Protein AF-A0A2G0E6S5-F1 (afdb_monomer_lite)

Radius of gyration: 16.51 Å; chains: 1; bounding box: 47×20×44 Å

Sequence (67 aa):
MLKLPEDFIFGGATAAYQVEGATKEGGKGAVAWDDFLEEQGRFSPDPASDFYHQYAKDIELCERFGV

Organism: Enterococcus faecium (NCBI:txid1352)

Structure (mmCIF, N/CA/C/O backbone):
data_AF-A0A2G0E6S5-F1
#
_entry.id   AF-A0A2G0E6S5-F1
#
loop_
_atom_site.group_PDB
_atom_site.id
_atom_site.type_symbol
_atom_site.label_atom_id
_atom_site.label_alt_id
_atom_site.label_comp_id
_atom_site.label_asym_id
_atom_site.label_entity_id
_atom_site.label_seq_id
_atom_site.pdbx_PDB_ins_code
_atom_site.Cartn_x
_atom_site.Cartn_y
_atom_site.Cartn_z
_atom_site.occupancy
_atom_site.B_iso_or_equiv
_atom_site.auth_seq_id
_atom_site.auth_comp_id
_atom_site.auth_asym_id
_atom_site.auth_atom_id
_atom_site.pdbx_PDB_model_num
ATOM 1 N N . MET A 1 1 ? 30.315 -8.598 -18.234 1.00 77.38 1 MET A N 1
ATOM 2 C CA . MET A 1 1 ? 29.144 -7.873 -17.693 1.00 77.38 1 MET A CA 1
ATOM 3 C C . MET A 1 1 ? 28.028 -8.877 -17.509 1.00 77.38 1 MET A C 1
ATOM 5 O O . MET A 1 1 ? 27.788 -9.640 -18.436 1.00 77.38 1 MET A O 1
ATOM 9 N N . LEU A 1 2 ? 27.396 -8.904 -16.337 1.00 90.88 2 LEU A N 1
ATOM 10 C CA . LEU A 1 2 ? 26.159 -9.661 -16.146 1.00 90.88 2 LEU A CA 1
ATOM 11 C C . LEU A 1 2 ? 25.030 -8.949 -16.904 1.00 90.88 2 LEU A C 1
ATOM 13 O O . LEU A 1 2 ? 24.988 -7.719 -16.916 1.00 90.88 2 LEU A O 1
ATOM 17 N N . LYS A 1 3 ? 24.165 -9.719 -17.564 1.00 95.31 3 LYS A N 1
ATOM 18 C CA . LYS A 1 3 ? 22.963 -9.242 -18.255 1.00 95.31 3 LYS A CA 1
ATOM 19 C C . LYS A 1 3 ? 21.782 -10.095 -17.811 1.00 95.31 3 LYS A C 1
ATOM 21 O O . LYS A 1 3 ? 21.944 -11.302 -17.639 1.00 95.31 3 LYS A O 1
ATOM 26 N N . LEU A 1 4 ? 20.634 -9.459 -17.625 1.00 97.69 4 LEU A N 1
ATOM 27 C CA . LEU A 1 4 ? 19.370 -10.151 -17.399 1.00 97.69 4 LEU A CA 1
ATOM 28 C C . LEU A 1 4 ? 18.774 -10.599 -18.748 1.00 97.69 4 LEU A C 1
ATOM 30 O O . LEU A 1 4 ? 19.152 -10.029 -19.779 1.00 97.69 4 LEU A O 1
ATOM 34 N N . PRO A 1 5 ? 17.898 -11.622 -18.756 1.00 98.00 5 PRO A N 1
ATOM 35 C CA . PRO A 1 5 ? 17.095 -11.970 -19.927 1.00 98.00 5 PRO A CA 1
ATOM 36 C C . PRO A 1 5 ? 16.337 -10.758 -20.486 1.00 98.00 5 PRO A C 1
ATOM 38 O O . PRO A 1 5 ? 15.991 -9.848 -19.734 1.00 98.00 5 PRO A O 1
ATOM 41 N N . GLU A 1 6 ? 16.078 -10.744 -21.795 1.00 96.44 6 GLU A N 1
ATOM 42 C CA . GLU A 1 6 ? 15.353 -9.641 -22.454 1.00 96.44 6 GLU A CA 1
ATOM 43 C C . GLU A 1 6 ? 13.912 -9.491 -21.943 1.00 96.44 6 GLU A C 1
ATOM 45 O O . GLU A 1 6 ? 13.351 -8.402 -21.985 1.00 96.44 6 GLU A O 1
ATOM 50 N N . ASP A 1 7 ? 13.341 -10.574 -21.427 1.00 97.12 7 ASP A N 1
ATOM 51 C CA . ASP A 1 7 ? 11.992 -10.690 -20.879 1.00 97.12 7 ASP A CA 1
ATOM 52 C C . ASP A 1 7 ? 11.961 -10.672 -19.341 1.00 97.12 7 ASP A C 1
ATOM 54 O O . ASP A 1 7 ? 10.963 -11.048 -18.724 1.00 97.12 7 ASP A O 1
ATOM 58 N N . PHE A 1 8 ? 13.051 -10.247 -18.695 1.00 98.12 8 PHE A N 1
ATOM 59 C CA . PHE A 1 8 ? 13.088 -10.134 -17.242 1.00 98.12 8 PHE A CA 1
ATOM 60 C C . PHE A 1 8 ? 12.105 -9.065 -16.743 1.00 98.12 8 PHE A C 1
ATOM 62 O O . PHE A 1 8 ? 12.138 -7.918 -17.187 1.00 98.12 8 PHE A O 1
ATOM 69 N N . ILE A 1 9 ? 11.263 -9.429 -15.775 1.00 98.06 9 ILE A N 1
ATOM 70 C CA . ILE A 1 9 ? 10.264 -8.527 -15.193 1.00 98.06 9 ILE A CA 1
ATOM 71 C C . ILE A 1 9 ? 10.883 -7.757 -14.023 1.00 98.06 9 ILE A C 1
ATOM 73 O O . ILE A 1 9 ? 11.291 -8.349 -13.022 1.00 98.06 9 ILE A O 1
ATOM 77 N N . PHE A 1 10 ? 10.894 -6.430 -14.119 1.00 98.12 10 PHE A N 1
ATOM 78 C CA . PHE A 1 10 ? 11.328 -5.526 -13.050 1.00 98.12 10 PHE A CA 1
ATOM 79 C C . PHE A 1 10 ? 10.143 -5.067 -12.197 1.00 98.12 10 PHE A C 1
ATOM 81 O O . PHE A 1 10 ? 9.809 -3.896 -12.170 1.00 98.12 10 PHE A O 1
ATOM 88 N N . GLY A 1 11 ? 9.504 -5.994 -11.488 1.00 97.69 11 GLY A N 1
ATOM 89 C CA . GLY A 1 11 ? 8.279 -5.690 -10.746 1.00 97.69 11 GLY A CA 1
ATOM 90 C C . GLY A 1 11 ? 8.481 -4.955 -9.413 1.00 97.69 11 GLY A C 1
ATOM 91 O O . GLY A 1 11 ? 9.572 -4.908 -8.840 1.00 97.69 11 GLY A O 1
ATOM 92 N N . GLY A 1 12 ? 7.368 -4.453 -8.879 1.00 97.88 12 GLY A N 1
ATOM 93 C CA . GLY A 1 12 ? 7.205 -3.981 -7.505 1.00 97.88 12 GLY A CA 1
ATOM 94 C C . GLY A 1 12 ? 6.188 -4.846 -6.759 1.00 97.88 12 GLY A C 1
ATOM 95 O O . GLY A 1 12 ? 5.364 -5.518 -7.376 1.00 97.88 12 GLY A O 1
ATOM 96 N N . ALA A 1 13 ? 6.246 -4.850 -5.428 1.00 98.62 13 ALA A N 1
ATOM 97 C CA . ALA A 1 13 ? 5.334 -5.631 -4.599 1.00 98.62 13 ALA A CA 1
ATOM 98 C C . ALA A 1 13 ? 4.811 -4.809 -3.422 1.00 98.62 13 ALA A C 1
ATOM 100 O O . ALA A 1 13 ? 5.532 -4.001 -2.836 1.00 98.62 13 ALA A O 1
ATOM 101 N N . THR A 1 14 ? 3.563 -5.071 -3.057 1.00 98.62 14 THR A N 1
ATOM 102 C CA . THR A 1 14 ? 2.892 -4.512 -1.883 1.00 98.62 14 THR A CA 1
ATOM 103 C C . THR A 1 14 ? 2.095 -5.614 -1.182 1.00 98.62 14 THR A C 1
ATOM 105 O O . THR A 1 14 ? 1.995 -6.742 -1.670 1.00 98.62 14 THR A O 1
ATOM 108 N N . ALA A 1 15 ? 1.532 -5.298 -0.018 1.00 98.62 15 ALA A N 1
ATOM 109 C CA . ALA A 1 15 ? 0.576 -6.152 0.674 1.00 98.62 15 ALA A CA 1
ATOM 110 C C . ALA A 1 15 ? -0.604 -5.295 1.129 1.00 98.62 15 ALA A C 1
ATOM 112 O O . ALA A 1 15 ? -0.378 -4.250 1.738 1.00 98.62 15 ALA A O 1
ATOM 113 N N . ALA A 1 16 ? -1.831 -5.753 0.861 1.00 98.56 16 ALA A N 1
ATOM 114 C CA . ALA A 1 16 ? -3.075 -4.997 1.046 1.00 98.56 16 ALA A CA 1
ATOM 115 C C . ALA A 1 16 ? -3.099 -4.194 2.357 1.00 98.56 16 ALA A C 1
ATOM 117 O O . ALA A 1 16 ? -3.032 -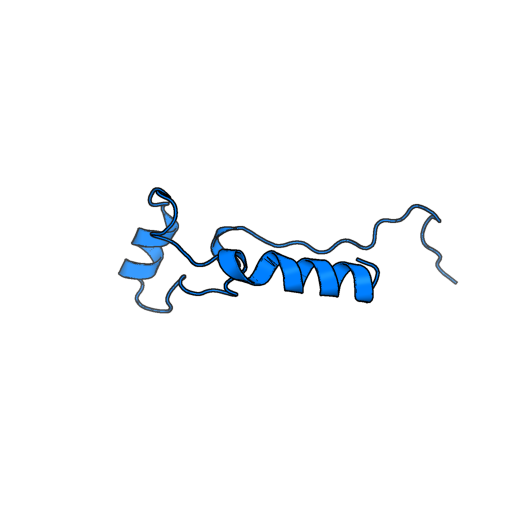2.971 2.347 1.00 98.56 16 ALA A O 1
ATOM 118 N N . TYR A 1 17 ? -3.032 -4.879 3.500 1.00 97.94 17 TYR A N 1
ATOM 119 C CA . TYR A 1 17 ? -3.116 -4.246 4.820 1.00 97.94 17 TYR A CA 1
AT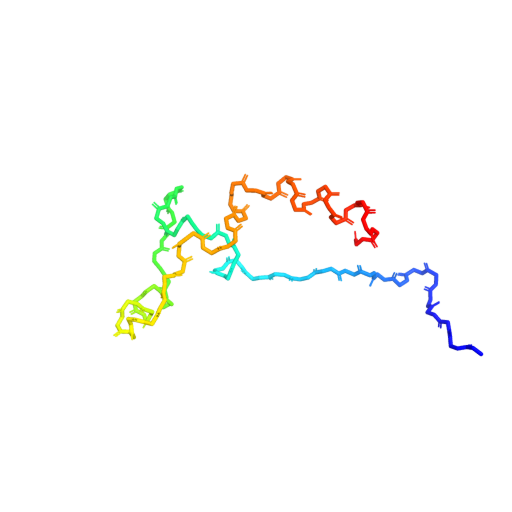OM 120 C C . TYR A 1 17 ? -1.971 -3.264 5.139 1.00 97.94 17 TYR A C 1
ATOM 122 O O . TYR A 1 17 ? -2.113 -2.408 6.004 1.00 97.94 17 TYR A O 1
ATOM 130 N N . GLN A 1 18 ? -0.824 -3.381 4.459 1.00 98.00 18 GLN A N 1
ATOM 131 C CA . GLN A 1 18 ? 0.315 -2.482 4.655 1.00 98.00 18 GLN A CA 1
ATOM 132 C C . GLN A 1 18 ? 0.209 -1.191 3.837 1.00 98.00 18 GLN A C 1
ATOM 134 O O . GLN A 1 18 ? 0.876 -0.222 4.195 1.00 98.00 18 GLN A O 1
ATOM 139 N N . VAL A 1 19 ? -0.565 -1.175 2.743 1.00 98.62 19 VAL A N 1
ATOM 140 C CA . VAL A 1 19 ? -0.617 -0.026 1.819 1.00 98.62 19 VAL A CA 1
ATOM 141 C C . VAL A 1 19 ? -2.008 0.562 1.625 1.00 98.62 19 VAL A C 1
ATOM 143 O O . VAL A 1 19 ? -2.094 1.764 1.416 1.00 98.62 19 VAL A O 1
ATOM 146 N N . GLU A 1 20 ? -3.077 -0.233 1.707 1.00 98.69 20 GLU A N 1
ATOM 147 C CA . GLU A 1 20 ? -4.436 0.199 1.349 1.00 98.69 20 GLU A CA 1
ATOM 148 C C . GLU A 1 20 ? -4.992 1.266 2.286 1.00 98.69 20 GLU A C 1
ATOM 150 O O . GLU A 1 20 ? -5.507 2.265 1.791 1.00 98.69 20 GLU A O 1
ATOM 155 N N . GLY A 1 21 ? -4.874 1.077 3.603 1.00 98.25 21 GLY A N 1
ATOM 156 C CA . GLY A 1 21 ? -5.646 1.861 4.569 1.00 98.25 21 GLY A CA 1
ATOM 157 C C . GLY A 1 21 ? -7.127 1.485 4.498 1.00 98.25 21 GLY A C 1
ATOM 158 O O . GLY A 1 21 ? -7.452 0.312 4.289 1.00 98.25 21 GLY A O 1
ATOM 159 N N . ALA A 1 22 ? -8.018 2.463 4.687 1.00 97.94 22 ALA A N 1
ATOM 160 C CA . ALA A 1 22 ? -9.459 2.326 4.455 1.00 97.94 22 ALA A CA 1
ATOM 161 C C . ALA A 1 22 ? -10.067 1.099 5.169 1.00 97.94 22 ALA A C 1
ATOM 163 O O . ALA A 1 22 ? -10.953 0.407 4.658 1.00 97.94 22 ALA A O 1
ATOM 164 N N . THR A 1 23 ? -9.583 0.800 6.382 1.00 97.50 23 THR A N 1
ATOM 165 C CA . THR A 1 23 ? -9.801 -0.501 7.045 1.00 97.50 23 THR A CA 1
ATOM 166 C C . THR A 1 23 ? -11.264 -0.789 7.387 1.00 97.50 23 THR A C 1
ATOM 168 O O . THR A 1 23 ? -11.606 -1.951 7.630 1.00 97.50 23 THR A O 1
ATOM 171 N N . LYS A 1 24 ? -12.111 0.251 7.372 1.00 97.19 24 LYS A N 1
ATOM 172 C CA . LYS A 1 24 ? -13.555 0.232 7.660 1.00 97.19 24 LYS A CA 1
ATOM 173 C C . LYS A 1 24 ? -14.419 0.745 6.496 1.00 97.19 24 LYS A C 1
ATOM 175 O O . LYS A 1 24 ? -15.624 0.923 6.671 1.00 97.19 24 LYS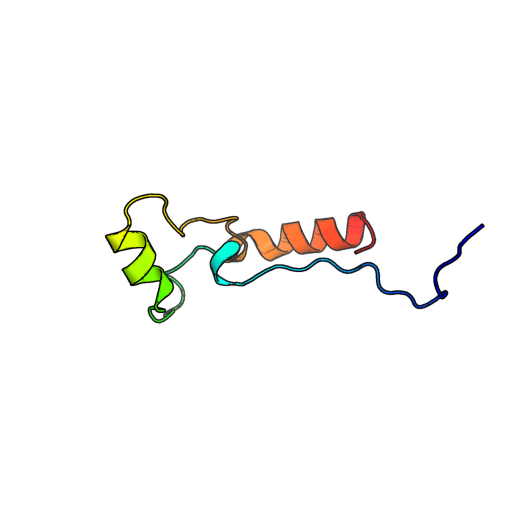 A O 1
ATOM 180 N N . GLU A 1 25 ? -13.838 1.002 5.325 1.00 98.19 25 GLU A N 1
ATOM 181 C CA . GLU A 1 25 ? -14.573 1.470 4.144 1.00 98.19 25 GLU A CA 1
ATOM 182 C C . GLU A 1 25 ? -15.034 0.313 3.248 1.00 98.19 25 GLU A C 1
ATOM 184 O O . GLU A 1 25 ? -14.630 -0.838 3.420 1.00 98.19 25 GLU A O 1
ATOM 189 N N . GLY A 1 26 ? -15.935 0.599 2.301 1.00 96.50 26 GLY A N 1
ATOM 190 C CA . GLY A 1 26 ? -16.321 -0.348 1.244 1.00 96.50 26 GLY A CA 1
ATOM 191 C C . GLY A 1 26 ? -16.991 -1.647 1.717 1.00 96.50 26 GLY A C 1
ATOM 192 O O . GLY A 1 26 ? -17.177 -2.562 0.921 1.00 96.50 26 GLY A O 1
ATOM 193 N N . GLY A 1 27 ? -17.354 -1.750 2.999 1.00 98.06 27 GLY A N 1
ATOM 194 C CA . GLY A 1 27 ? -17.866 -2.987 3.595 1.00 98.06 27 GLY A CA 1
ATOM 195 C C . GLY A 1 27 ? -16.781 -4.015 3.935 1.00 98.06 27 GLY A C 1
ATOM 196 O O . GLY A 1 27 ? -17.103 -5.195 4.089 1.00 98.06 27 GLY A O 1
ATOM 197 N N . LYS A 1 28 ? -15.511 -3.599 4.054 1.00 98.19 28 LYS A N 1
ATOM 198 C CA . LYS A 1 28 ? -14.404 -4.473 4.462 1.00 98.19 28 LYS A CA 1
ATOM 199 C C . LYS A 1 28 ? -14.657 -5.070 5.855 1.00 98.19 28 LYS A C 1
ATOM 201 O O . LYS A 1 28 ? -14.964 -4.365 6.814 1.00 98.19 28 LYS A O 1
ATOM 206 N N . GLY A 1 29 ? -14.475 -6.387 5.965 1.00 98.12 29 GLY A N 1
ATOM 207 C CA . GLY A 1 29 ? -14.477 -7.102 7.242 1.00 98.12 29 GLY A CA 1
ATOM 208 C C . GLY A 1 29 ? -13.174 -6.924 8.029 1.00 98.12 29 GLY A C 1
ATOM 209 O O . GLY A 1 29 ? -12.109 -6.652 7.462 1.00 98.12 29 GLY A O 1
ATOM 210 N N . ALA A 1 30 ? -13.257 -7.108 9.346 1.00 97.12 30 ALA A N 1
ATOM 211 C CA . ALA A 1 30 ? -12.084 -7.113 10.213 1.00 97.12 30 ALA A CA 1
ATOM 212 C C . ALA A 1 30 ? -11.166 -8.310 9.908 1.00 97.12 30 ALA A C 1
ATOM 214 O O . ALA A 1 30 ? -11.627 -9.398 9.549 1.00 97.12 30 ALA A O 1
ATOM 215 N N . VAL A 1 31 ? -9.863 -8.107 10.070 1.00 97.75 31 VAL A N 1
ATOM 216 C CA . VAL A 1 31 ? -8.822 -9.136 10.004 1.00 97.75 31 VAL A CA 1
ATOM 217 C C . VAL A 1 31 ? -8.064 -9.182 11.327 1.00 97.75 31 VAL A C 1
ATOM 219 O O . VAL A 1 31 ? -8.062 -8.215 12.077 1.00 97.75 31 VAL A O 1
ATOM 222 N N . ALA A 1 32 ? -7.354 -10.279 11.607 1.00 97.69 32 ALA A N 1
ATOM 223 C CA . ALA A 1 32 ? -6.638 -10.454 12.879 1.00 97.69 32 ALA A CA 1
ATOM 224 C C . ALA A 1 32 ? -5.650 -9.313 13.213 1.00 97.69 32 ALA A C 1
ATOM 226 O O . ALA A 1 32 ? -5.374 -9.049 14.380 1.00 97.69 32 ALA A O 1
ATOM 227 N N . TRP A 1 33 ? -5.119 -8.632 12.192 1.00 96.75 33 TRP A N 1
ATOM 228 C CA . TRP A 1 33 ? -4.222 -7.491 12.369 1.00 96.75 33 TRP A CA 1
ATOM 229 C C . TRP A 1 33 ? -4.908 -6.225 12.892 1.00 96.75 33 TRP A C 1
ATOM 231 O O . TRP A 1 33 ? -4.204 -5.370 13.427 1.00 96.75 33 TRP A O 1
ATOM 241 N N . ASP A 1 34 ? -6.228 -6.089 12.732 1.00 95.94 34 ASP A N 1
ATOM 242 C CA . ASP A 1 34 ? -6.990 -4.954 13.267 1.00 95.94 34 ASP A CA 1
ATOM 2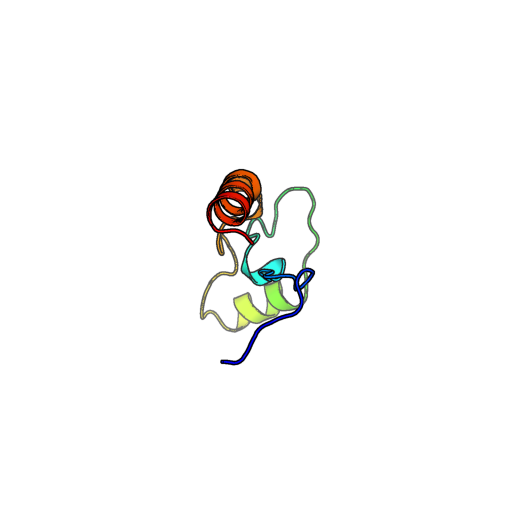43 C C . ASP A 1 34 ? -6.940 -5.012 14.804 1.00 95.94 34 ASP A C 1
ATOM 245 O O . ASP A 1 34 ? -6.385 -4.113 15.439 1.00 95.94 34 ASP A O 1
ATOM 249 N N . ASP A 1 35 ? -7.376 -6.137 15.382 1.00 95.69 35 ASP A N 1
ATOM 250 C CA . ASP A 1 35 ? -7.381 -6.360 16.835 1.00 95.69 35 ASP A CA 1
ATOM 251 C C . ASP A 1 35 ? -5.961 -6.362 17.417 1.00 95.69 35 ASP A C 1
ATOM 253 O O . ASP A 1 35 ? -5.691 -5.741 18.445 1.00 95.69 35 ASP A O 1
ATOM 257 N N . PHE A 1 36 ? -5.023 -7.034 16.737 1.00 96.12 36 PHE A N 1
ATOM 258 C CA . PHE A 1 36 ? -3.641 -7.121 17.202 1.00 96.12 36 PHE A CA 1
ATOM 259 C C . PHE A 1 36 ? -2.985 -5.738 17.313 1.00 96.12 36 PHE A C 1
ATOM 261 O O . PHE A 1 36 ? -2.318 -5.452 18.304 1.00 96.12 36 PHE A O 1
ATOM 268 N N . LEU A 1 37 ? -3.140 -4.867 16.310 1.00 95.25 37 LEU A N 1
ATOM 269 C CA . LEU A 1 37 ? -2.517 -3.540 16.348 1.00 95.25 37 LEU A CA 1
ATOM 270 C C . LEU A 1 37 ? -3.218 -2.595 17.325 1.00 95.25 37 LEU A C 1
ATOM 272 O O . LEU A 1 37 ? -2.531 -1.791 17.961 1.00 95.25 37 LEU A O 1
ATOM 276 N N . GLU A 1 38 ? -4.539 -2.712 17.479 1.00 93.44 38 GLU A N 1
ATOM 277 C CA . GLU A 1 38 ? -5.293 -1.973 18.493 1.00 93.44 38 GLU A CA 1
ATOM 278 C C . GLU A 1 38 ? -4.826 -2.342 19.910 1.00 93.44 38 GLU A C 1
ATOM 280 O O . GLU A 1 38 ? -4.530 -1.448 20.704 1.00 93.44 38 GLU A O 1
ATOM 285 N N . GLU A 1 39 ? -4.645 -3.636 20.204 1.00 96.00 39 GLU A N 1
ATOM 286 C CA . GLU A 1 39 ? -4.136 -4.109 21.499 1.00 96.00 39 GLU A CA 1
ATOM 287 C C . GLU A 1 39 ? -2.693 -3.646 21.763 1.00 96.00 39 GLU A C 1
ATOM 289 O O . GLU A 1 39 ? -2.354 -3.243 22.877 1.00 96.00 39 GLU A O 1
ATOM 294 N N . GLN A 1 40 ? -1.826 -3.676 20.743 1.00 94.50 40 GLN A N 1
ATOM 295 C CA . GLN A 1 40 ? -0.429 -3.251 20.884 1.00 94.50 40 GLN A CA 1
ATOM 296 C C . GLN A 1 40 ? -0.273 -1.728 21.043 1.00 94.50 40 GLN A C 1
ATOM 298 O O . GLN A 1 40 ? 0.718 -1.279 21.621 1.00 94.50 40 GLN A O 1
ATOM 303 N N . GLY A 1 41 ? -1.189 -0.921 20.493 1.00 86.88 41 GLY A N 1
ATOM 304 C CA . GLY A 1 41 ? -1.207 0.541 20.646 1.00 86.88 41 GLY A CA 1
ATOM 305 C C . GLY A 1 41 ? 0.009 1.284 20.067 1.00 86.88 41 GLY A C 1
ATOM 306 O O . GLY A 1 41 ? 0.302 2.403 20.487 1.00 86.88 41 GLY A O 1
ATOM 307 N N . ARG A 1 42 ? 0.761 0.674 19.136 1.00 88.94 42 ARG A N 1
ATOM 308 C CA . ARG A 1 42 ? 2.023 1.244 18.611 1.00 88.94 42 ARG A CA 1
ATOM 309 C C . ARG A 1 42 ? 1.830 2.179 17.421 1.00 88.94 42 ARG A C 1
ATOM 311 O O . ARG A 1 42 ? 2.512 3.197 17.339 1.00 88.94 42 ARG A O 1
ATOM 318 N N . PHE A 1 43 ? 0.973 1.804 16.477 1.00 92.81 43 PHE A N 1
ATOM 319 C CA . PHE A 1 43 ? 0.659 2.582 15.279 1.00 92.81 43 PHE A CA 1
ATOM 320 C C . PHE A 1 43 ? -0.679 2.132 14.691 1.00 92.81 43 PHE A C 1
ATOM 322 O O . PHE A 1 43 ? -1.122 1.011 14.933 1.00 92.81 43 PHE A O 1
ATOM 329 N N . SER A 1 44 ? -1.300 3.016 13.910 1.00 92.25 44 SER A N 1
ATOM 330 C CA . SER A 1 44 ? -2.545 2.728 13.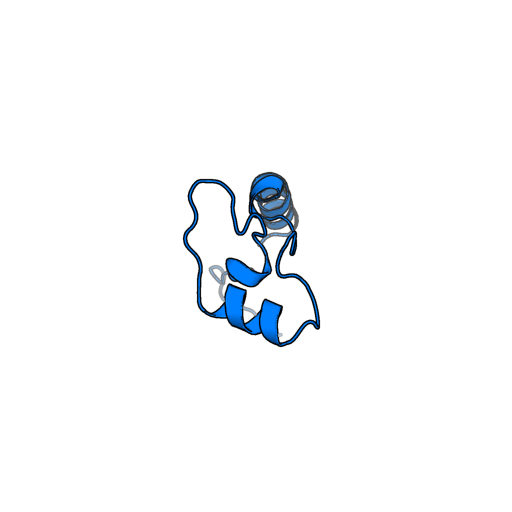197 1.00 92.25 44 SER A CA 1
ATOM 331 C C . SER A 1 44 ? -2.254 2.109 11.821 1.00 92.25 44 SER A C 1
ATOM 333 O O . SER A 1 44 ? -1.358 2.603 11.131 1.00 92.25 44 SER A O 1
ATOM 335 N N . PRO A 1 45 ? -3.007 1.077 11.393 1.00 93.62 45 PRO A N 1
ATOM 336 C CA . PRO A 1 45 ? -2.988 0.578 10.015 1.00 93.62 45 PRO A CA 1
ATOM 337 C C . PRO A 1 45 ? -3.704 1.519 9.029 1.00 93.62 45 PRO A C 1
ATOM 339 O O . PRO A 1 45 ? -3.667 1.289 7.828 1.00 93.62 45 PRO A O 1
ATOM 342 N N . ASP A 1 46 ? -4.359 2.572 9.520 1.00 95.56 46 ASP A N 1
ATOM 343 C CA . ASP A 1 46 ? -5.107 3.554 8.732 1.00 95.56 46 ASP A CA 1
ATOM 344 C C . ASP A 1 46 ? -4.491 4.954 8.943 1.00 95.56 46 ASP A C 1
ATOM 346 O O . ASP A 1 46 ? -4.291 5.341 10.105 1.00 95.56 46 ASP A O 1
ATOM 350 N N . PRO A 1 47 ? -4.124 5.706 7.881 1.00 97.00 47 PRO A N 1
ATOM 351 C CA . PRO A 1 47 ? -4.405 5.467 6.456 1.00 97.00 47 PRO A CA 1
ATOM 352 C C . PRO A 1 47 ? -3.379 4.599 5.709 1.00 97.00 47 PRO A C 1
ATOM 354 O O . PRO A 1 47 ? -3.466 4.477 4.492 1.00 97.00 47 PRO A O 1
ATOM 357 N N . ALA A 1 48 ? -2.387 4.012 6.388 1.00 97.62 48 ALA A N 1
ATOM 358 C CA . ALA A 1 48 ? -1.251 3.347 5.736 1.00 97.62 48 ALA A CA 1
ATOM 359 C C . ALA A 1 48 ? -0.599 4.245 4.657 1.00 97.62 48 ALA A C 1
ATOM 361 O O . ALA A 1 48 ? -0.184 5.363 4.962 1.00 97.62 48 ALA A O 1
ATOM 362 N N . SER A 1 49 ? -0.476 3.758 3.416 1.00 98.56 49 SER A N 1
ATOM 363 C CA . SER A 1 49 ? -0.063 4.555 2.246 1.00 98.56 49 SER A CA 1
ATOM 364 C C . SER A 1 49 ? -1.250 5.052 1.417 1.00 98.56 49 SER A C 1
ATOM 366 O O . SER A 1 49 ? -1.043 5.673 0.380 1.00 98.56 49 SER A O 1
ATOM 368 N N . ASP A 1 50 ? -2.475 4.803 1.882 1.00 98.62 50 ASP A N 1
ATOM 369 C CA . ASP A 1 50 ? -3.729 5.199 1.251 1.00 98.62 50 ASP A CA 1
ATOM 370 C C . ASP A 1 50 ? -3.878 4.703 -0.197 1.00 98.62 50 ASP A C 1
ATOM 372 O O . ASP A 1 50 ? -4.464 5.364 -1.057 1.00 98.62 50 ASP A O 1
ATOM 376 N N . PHE A 1 51 ? -3.338 3.515 -0.490 1.00 98.75 51 PHE A N 1
ATOM 377 C CA . PHE A 1 51 ? -3.405 2.914 -1.823 1.00 98.75 51 PHE A CA 1
ATOM 378 C C . PHE A 1 51 ? -4.858 2.721 -2.274 1.00 98.75 51 PHE A C 1
ATOM 380 O O . PHE A 1 51 ? -5.146 2.828 -3.462 1.00 98.75 51 PHE A O 1
ATOM 387 N N . TYR A 1 52 ? -5.799 2.527 -1.342 1.00 98.62 52 TYR A N 1
ATOM 388 C CA . TYR A 1 52 ? -7.223 2.413 -1.660 1.00 98.62 52 TYR A CA 1
ATOM 389 C C . TYR A 1 52 ? -7.757 3.631 -2.439 1.00 98.62 52 TYR A C 1
ATOM 391 O O . TYR A 1 52 ? -8.569 3.474 -3.353 1.00 98.62 52 TYR A O 1
ATOM 399 N N . HIS A 1 53 ? -7.240 4.832 -2.160 1.00 98.69 53 HIS A N 1
ATOM 400 C CA . HIS A 1 53 ? -7.606 6.061 -2.867 1.00 98.69 53 HIS A CA 1
ATOM 401 C C . HIS A 1 53 ? -6.545 6.533 -3.873 1.00 98.69 53 HIS A C 1
ATOM 403 O O . HIS A 1 53 ? -6.881 7.222 -4.838 1.00 98.69 53 HIS A O 1
ATOM 409 N N . GLN A 1 54 ? -5.272 6.174 -3.672 1.00 98.62 54 GLN A N 1
ATOM 410 C CA . GLN A 1 54 ? -4.142 6.666 -4.469 1.00 98.62 54 GLN A CA 1
ATOM 411 C C . GLN A 1 54 ? -3.588 5.677 -5.501 1.00 98.62 54 GLN A C 1
ATOM 413 O O . GLN A 1 54 ? -2.703 6.068 -6.264 1.00 98.62 54 GLN A O 1
ATOM 418 N N . TYR A 1 55 ? -4.149 4.466 -5.628 1.00 98.69 55 TYR A N 1
ATOM 419 C CA . TYR A 1 55 ? -3.642 3.440 -6.551 1.00 98.69 55 TYR A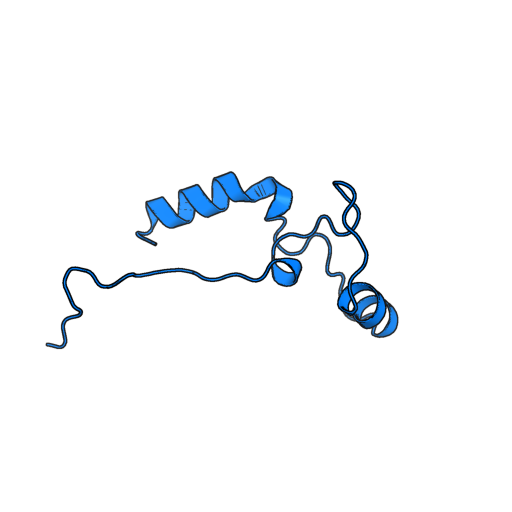 CA 1
ATOM 420 C C . TYR A 1 55 ? -3.410 3.948 -7.978 1.00 98.69 55 TYR A C 1
ATOM 422 O O . TYR A 1 55 ? -2.451 3.542 -8.624 1.00 98.69 55 TYR A O 1
ATOM 430 N N . ALA A 1 56 ? -4.254 4.856 -8.482 1.00 98.75 56 ALA A N 1
ATOM 431 C CA . ALA A 1 56 ? -4.097 5.412 -9.824 1.00 98.75 56 ALA A CA 1
ATOM 432 C C . ALA A 1 56 ? -2.751 6.140 -9.994 1.00 98.75 56 ALA A C 1
ATOM 434 O O . ALA A 1 56 ? -2.083 5.979 -11.012 1.00 98.75 56 ALA A O 1
ATOM 435 N N . LYS A 1 57 ? -2.330 6.890 -8.972 1.00 98.75 57 LYS A N 1
ATOM 436 C CA . LYS A 1 57 ? -1.044 7.590 -8.942 1.00 98.75 57 LYS A CA 1
ATOM 437 C C . LYS A 1 57 ? 0.118 6.620 -8.750 1.00 98.75 57 LYS A C 1
ATOM 439 O O . LYS A 1 57 ? 1.160 6.790 -9.373 1.00 98.75 57 LYS A O 1
ATOM 444 N N . ASP A 1 58 ? -0.051 5.608 -7.905 1.00 98.75 58 ASP A N 1
ATOM 445 C CA . ASP A 1 58 ? 0.991 4.604 -7.682 1.00 98.75 58 ASP A CA 1
ATOM 446 C C . ASP A 1 58 ? 1.260 3.786 -8.957 1.00 98.75 58 ASP A C 1
ATOM 448 O O . ASP A 1 58 ? 2.417 3.581 -9.320 1.00 98.75 58 ASP A O 1
ATOM 452 N N . ILE A 1 59 ? 0.209 3.414 -9.700 1.00 98.75 59 ILE A N 1
ATOM 453 C CA . ILE A 1 59 ? 0.318 2.740 -11.004 1.00 98.75 59 ILE A CA 1
ATOM 454 C C . ILE A 1 59 ? 0.973 3.653 -12.051 1.00 98.75 59 ILE A C 1
ATOM 456 O O . ILE A 1 59 ? 1.853 3.198 -12.780 1.00 98.75 59 ILE A O 1
ATOM 460 N N . GLU A 1 60 ? 0.603 4.938 -12.104 1.00 98.75 60 GLU A N 1
ATOM 461 C CA . GLU A 1 60 ? 1.247 5.919 -12.994 1.00 98.75 60 GLU A CA 1
ATOM 462 C C . GLU A 1 60 ? 2.759 6.010 -12.722 1.00 98.75 60 GLU A C 1
ATOM 464 O O . GLU A 1 60 ? 3.575 6.071 -13.645 1.00 98.75 60 GLU A O 1
ATOM 469 N N . LEU A 1 61 ? 3.159 5.994 -11.448 1.00 98.75 61 LEU A N 1
ATOM 470 C CA . LEU A 1 61 ? 4.568 6.012 -11.069 1.00 98.75 61 LEU A CA 1
ATOM 471 C C . LEU A 1 61 ? 5.281 4.708 -11.447 1.00 98.75 61 LEU A C 1
ATOM 473 O O . LEU A 1 61 ? 6.408 4.778 -11.935 1.00 98.75 61 LEU A O 1
ATOM 477 N N . CYS A 1 62 ? 4.647 3.545 -11.278 1.00 98.62 62 CYS A N 1
ATOM 478 C CA . CYS A 1 62 ? 5.194 2.271 -11.753 1.00 98.62 62 CYS A CA 1
ATOM 479 C C . CYS A 1 62 ? 5.507 2.322 -13.254 1.00 98.62 62 CYS A C 1
ATOM 481 O O . CYS A 1 62 ? 6.651 2.085 -13.645 1.00 98.62 62 CYS A O 1
ATOM 483 N N . GLU A 1 63 ? 4.543 2.749 -14.073 1.00 98.56 63 GLU A N 1
ATOM 484 C CA . GLU A 1 63 ? 4.737 2.895 -15.519 1.00 98.56 63 GLU A CA 1
ATOM 485 C C . GLU A 1 63 ? 5.879 3.874 -15.835 1.00 98.56 63 GLU A C 1
ATOM 487 O O . GLU A 1 63 ? 6.788 3.562 -16.609 1.00 98.56 63 GLU A O 1
ATOM 492 N N . ARG A 1 64 ? 5.891 5.044 -15.182 1.00 98.56 64 ARG A N 1
ATOM 493 C CA . ARG A 1 64 ? 6.915 6.078 -15.389 1.00 98.56 64 ARG A CA 1
ATOM 494 C C . ARG A 1 64 ? 8.336 5.585 -15.102 1.00 98.56 64 ARG A C 1
ATOM 496 O O . ARG A 1 64 ? 9.279 6.085 -15.720 1.00 98.56 64 ARG A O 1
ATOM 503 N N . PHE A 1 65 ? 8.502 4.668 -14.152 1.00 98.50 65 PHE A N 1
ATOM 504 C CA . PHE A 1 65 ? 9.808 4.153 -13.732 1.00 98.50 65 PHE A CA 1
ATOM 505 C C . PHE A 1 65 ? 10.144 2.763 -14.288 1.00 98.50 65 PHE A C 1
ATOM 507 O O . PHE A 1 65 ? 11.206 2.235 -13.958 1.00 98.50 65 PHE A O 1
ATOM 514 N N . GLY A 1 66 ? 9.315 2.214 -15.181 1.00 97.50 66 GLY A N 1
ATOM 515 C CA . GLY A 1 66 ? 9.585 0.943 -15.857 1.00 97.50 66 GLY A CA 1
ATOM 516 C C . GLY A 1 66 ? 9.432 -0.275 -14.949 1.00 97.50 66 GLY A C 1
ATOM 517 O O . GLY A 1 66 ? 10.214 -1.219 -15.073 1.00 97.50 66 GLY A O 1
ATOM 518 N N . VAL A 1 67 ? 8.461 -0.205 -14.033 1.00 96.75 67 VAL A N 1
ATOM 519 C CA . VAL A 1 67 ? 8.005 -1.323 -13.198 1.00 96.75 67 VAL A CA 1
ATOM 520 C C . VAL A 1 67 ? 6.928 -2.123 -13.919 1.00 96.75 67 VAL A C 1
ATOM 522 O O . VAL A 1 67 ? 6.019 -1.478 -14.487 1.00 96.75 67 VAL A O 1
#

Secondary structure (DSSP, 8-state):
-----TT--------HHHH---TTSTTPPP-HHHHHHHHHTS--SSSTT-HHHHHHHHHHHHHHHT-

InterPro domains:
  IPR001360 Glycoside hydrolase family 1 [PF00232] (3-67)
  IPR001360 Glycoside hydrolase family 1 [PTHR10353] (9-67)
  IPR017853 Glycoside hydrolase superfamily [SSF51445] (1-67)
  IPR033132 Glycosyl hydrolases family 1, N-terminal conserved site [PS00653] (8-22)

pLDDT: mean 96.76, std 3.35, range [77.38, 98.75]

Foldseek 3Di:
DDDDPPPDAPDDDDDCLQAQACCPPPPHDDDPVQVVCVVVVPDDSPPRNNCVPCVVVVVVVCVVVRD